Protein AF-A0A5E4KD41-F1 (afdb_monomer)

Foldseek 3Di:
DPPVVVVVVVVVVVVVVVLLVVLLPPLPVDDDDPLLVVLLVQLVCCLPPVDDDDDPVHDDCVLSVVLSVLCVPPNSGSSSSCVVVSVD

Sequence (88 aa):
MDKKHFSLYLAFILILIVAFLLRLYRLDERVFHHDEAAVGYFTYKLFNNGIYSYDPSFHGPFMYYATAWVFRRLGDTIYAARLIPALL

Radius of gyration: 17.68 Å; Cα contacts (8 Å, |Δi|>4): 60; chains: 1; bounding box: 32×28×52 Å

Structure (mmCIF, N/CA/C/O backbone):
data_AF-A0A5E4KD41-F1
#
_entry.id   AF-A0A5E4KD41-F1
#
loop_
_atom_site.group_PDB
_atom_site.id
_atom_site.type_symbol
_atom_site.label_atom_id
_atom_site.label_alt_id
_atom_site.label_comp_id
_atom_site.label_asym_id
_atom_site.label_entity_id
_atom_site.label_seq_id
_atom_site.pdbx_PDB_ins_code
_atom_site.Cartn_x
_atom_site.Cartn_y
_atom_site.Cartn_z
_atom_site.occupancy
_atom_site.B_iso_or_equiv
_atom_site.auth_seq_id
_atom_site.auth_comp_id
_atom_site.auth_asym_id
_atom_site.auth_atom_id
_atom_site.pdbx_PDB_model_num
ATOM 1 N N . MET A 1 1 ? -8.591 -9.773 37.537 1.00 62.59 1 MET A N 1
ATOM 2 C CA . MET A 1 1 ? -9.017 -8.646 36.679 1.00 62.59 1 MET A CA 1
ATOM 3 C C . MET A 1 1 ? -10.519 -8.485 36.846 1.00 62.59 1 MET A C 1
ATOM 5 O O . MET A 1 1 ? -11.209 -9.495 36.779 1.00 62.59 1 MET A O 1
ATOM 9 N N . ASP A 1 2 ? -11.017 -7.286 37.160 1.00 82.56 2 ASP A N 1
ATOM 10 C CA . ASP A 1 2 ? -12.464 -7.062 37.316 1.00 82.56 2 ASP A CA 1
ATOM 11 C C . ASP A 1 2 ? -13.191 -7.432 36.007 1.00 82.56 2 ASP A C 1
ATOM 13 O O . ASP A 1 2 ? -12.700 -7.133 34.913 1.00 82.56 2 ASP A O 1
ATOM 17 N N . LYS A 1 3 ? -14.351 -8.093 36.103 1.00 81.06 3 LYS A N 1
ATOM 18 C CA . LYS A 1 3 ? -15.136 -8.560 34.946 1.00 81.06 3 LYS A CA 1
ATOM 19 C C . LYS A 1 3 ? -15.492 -7.405 34.006 1.00 81.06 3 L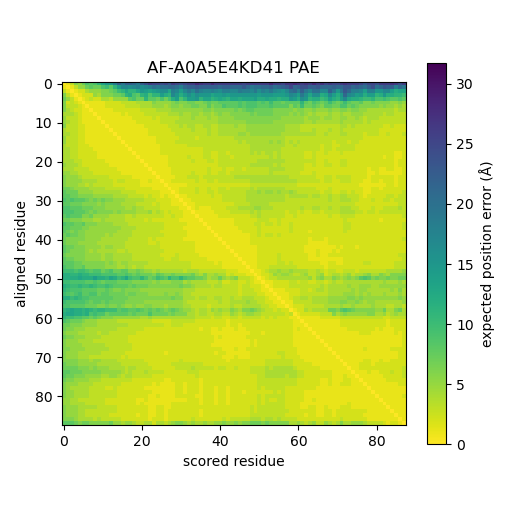YS A C 1
ATOM 21 O O . LYS A 1 3 ? -15.530 -7.595 32.791 1.00 81.06 3 LYS A O 1
ATOM 26 N N . LYS A 1 4 ? -15.696 -6.201 34.555 1.00 80.00 4 LYS A N 1
ATOM 27 C CA . LYS A 1 4 ? -15.938 -4.979 33.774 1.00 80.00 4 LYS A CA 1
ATOM 28 C C . LYS A 1 4 ? -14.736 -4.600 32.906 1.00 80.00 4 LYS A C 1
ATOM 30 O O . LYS A 1 4 ? -14.913 -4.343 31.719 1.00 80.00 4 LYS A O 1
ATOM 35 N N . HIS A 1 5 ? -13.522 -4.633 33.455 1.00 88.25 5 HIS A N 1
ATOM 36 C CA . HIS A 1 5 ? -12.307 -4.346 32.688 1.00 88.25 5 HIS A CA 1
ATOM 37 C C . HIS A 1 5 ? -12.041 -5.409 31.620 1.00 88.25 5 HIS A C 1
ATOM 39 O O . HIS A 1 5 ? -11.705 -5.060 30.495 1.00 88.25 5 HIS A O 1
ATOM 45 N N . PHE A 1 6 ? -12.272 -6.691 31.926 1.00 93.44 6 PHE A N 1
ATOM 46 C CA . PHE A 1 6 ? -12.149 -7.763 30.932 1.00 93.44 6 PHE A CA 1
ATOM 47 C C . PHE A 1 6 ? -13.090 -7.565 29.735 1.00 93.44 6 PHE A C 1
ATOM 49 O O . PHE A 1 6 ? -12.643 -7.646 28.594 1.00 93.44 6 PHE A O 1
ATOM 56 N N . SER A 1 7 ? -14.365 -7.248 29.986 1.00 93.38 7 SER A N 1
ATOM 57 C CA . SER A 1 7 ? -15.345 -6.976 28.924 1.00 93.38 7 SER A CA 1
ATOM 58 C C . SER A 1 7 ? -14.943 -5.780 28.053 1.00 93.38 7 SER A C 1
ATOM 60 O O . SER A 1 7 ? -14.996 -5.857 26.827 1.00 93.38 7 SER A O 1
ATOM 62 N N . LEU A 1 8 ? -14.464 -4.695 28.672 1.00 96.12 8 LEU A N 1
ATOM 63 C CA . LEU A 1 8 ? -13.995 -3.510 27.948 1.00 96.12 8 LEU A CA 1
ATOM 64 C C . LEU A 1 8 ? -12.772 -3.808 27.072 1.00 96.12 8 LEU A C 1
ATOM 66 O O . LEU A 1 8 ? -12.747 -3.405 25.910 1.00 96.12 8 LEU A O 1
ATOM 70 N N . TYR A 1 9 ? -11.781 -4.542 27.588 1.00 96.50 9 TYR A N 1
ATOM 71 C CA . TYR A 1 9 ? -10.619 -4.939 26.790 1.00 96.50 9 TYR A CA 1
ATOM 72 C C . TYR A 1 9 ? -11.010 -5.850 25.629 1.00 96.50 9 TYR A C 1
ATOM 74 O O . TYR A 1 9 ? -10.527 -5.652 24.517 1.00 96.50 9 TYR A O 1
ATOM 82 N N . LEU A 1 10 ? -11.917 -6.803 25.859 1.00 96.81 10 LEU A N 1
ATOM 83 C CA . LEU A 1 10 ? -12.421 -7.672 24.801 1.00 96.81 10 LEU A CA 1
ATOM 84 C C . LEU A 1 10 ? -13.120 -6.865 23.701 1.00 96.81 10 LEU A C 1
ATOM 86 O O . LEU A 1 10 ? -12.835 -7.069 22.524 1.00 96.81 10 LEU A O 1
ATOM 90 N N . ALA A 1 11 ? -13.984 -5.918 24.073 1.00 97.19 11 ALA A N 1
ATOM 91 C CA . ALA A 1 11 ? -14.648 -5.039 23.117 1.00 97.19 11 ALA A CA 1
ATOM 92 C C . ALA A 1 11 ? -13.636 -4.218 22.301 1.00 97.19 11 ALA A C 1
ATOM 94 O O . ALA A 1 11 ? -13.755 -4.134 21.081 1.00 97.19 11 ALA A O 1
ATOM 95 N N . PHE A 1 12 ? -12.604 -3.666 22.946 1.00 97.88 12 PHE A N 1
ATOM 96 C CA . PHE A 1 12 ? -11.572 -2.888 22.260 1.00 97.88 12 PHE A CA 1
ATOM 97 C C . PHE A 1 12 ? -10.749 -3.737 21.283 1.00 97.88 12 PHE A C 1
ATOM 99 O O . PHE A 1 12 ? -10.526 -3.330 20.146 1.00 97.88 12 PHE A O 1
ATOM 106 N N . ILE A 1 13 ? -10.357 -4.948 21.690 1.00 98.00 13 ILE A N 1
ATOM 107 C CA . ILE A 1 13 ? -9.651 -5.900 20.823 1.00 98.00 13 ILE A CA 1
ATOM 108 C C . ILE A 1 13 ? -10.513 -6.266 19.612 1.00 98.00 13 ILE A C 1
ATOM 110 O O . ILE A 1 13 ? -10.016 -6.261 18.488 1.00 98.00 13 ILE A O 1
ATOM 114 N N . LEU A 1 14 ? -11.807 -6.532 19.814 1.00 98.31 14 LEU A N 1
ATOM 115 C CA . LEU A 1 14 ? -12.729 -6.828 18.717 1.00 98.31 14 LEU A CA 1
ATOM 116 C C . LEU A 1 14 ? -12.836 -5.657 17.736 1.00 98.31 14 LEU A C 1
ATOM 118 O O . LEU A 1 14 ? -12.765 -5.874 16.530 1.00 98.31 14 LEU A O 1
ATOM 122 N N . ILE A 1 15 ? -12.942 -4.423 18.236 1.00 98.38 15 ILE A N 1
ATOM 123 C CA . ILE A 1 15 ? -12.969 -3.223 17.390 1.00 98.38 15 ILE A CA 1
ATOM 124 C C . ILE A 1 15 ? -11.681 -3.105 16.571 1.00 98.38 15 ILE A C 1
ATOM 126 O O . ILE A 1 15 ? -11.756 -2.870 15.367 1.00 98.38 15 ILE A O 1
ATOM 130 N N . LEU A 1 16 ? -10.511 -3.306 17.186 1.00 98.12 16 LEU A N 1
ATOM 131 C CA . LEU A 1 16 ? -9.229 -3.256 16.479 1.00 98.12 16 LEU A CA 1
ATOM 132 C C . LEU A 1 16 ? -9.128 -4.326 15.389 1.00 98.12 16 LEU A C 1
ATOM 134 O O . LEU A 1 16 ? -8.695 -4.020 14.281 1.00 98.12 16 LEU A O 1
ATOM 138 N N . ILE A 1 17 ? -9.561 -5.556 15.676 1.00 98.31 17 ILE A N 1
ATOM 139 C CA . ILE A 1 17 ? -9.571 -6.646 14.694 1.00 98.31 17 ILE A CA 1
ATOM 140 C C . ILE A 1 17 ? -10.491 -6.293 13.525 1.00 98.31 17 ILE A C 1
ATOM 142 O O . ILE A 1 17 ? -10.081 -6.399 12.373 1.00 98.31 17 ILE A O 1
ATOM 146 N N . VAL A 1 18 ? -11.715 -5.835 13.799 1.00 98.56 18 VAL A N 1
ATOM 147 C CA . VAL A 1 18 ? -12.668 -5.456 12.748 1.00 98.56 18 VAL A CA 1
ATOM 148 C C . VAL A 1 18 ? -12.128 -4.292 11.916 1.00 98.56 18 VAL A C 1
ATOM 150 O O . VAL A 1 18 ? -12.159 -4.360 10.691 1.00 98.56 18 VAL A O 1
ATOM 153 N N . ALA A 1 19 ? -11.573 -3.256 12.549 1.00 98.00 19 ALA A N 1
ATOM 154 C CA . ALA A 1 19 ? -10.978 -2.118 11.851 1.00 98.00 19 ALA A CA 1
ATOM 155 C C . ALA A 1 19 ? -9.794 -2.538 10.962 1.00 98.00 19 ALA A C 1
ATOM 157 O O . ALA A 1 19 ? -9.684 -2.081 9.824 1.00 98.00 19 ALA A O 1
ATOM 158 N N . PHE A 1 20 ? -8.940 -3.440 11.451 1.00 98.00 20 PHE A N 1
ATOM 159 C CA . PHE A 1 20 ? -7.826 -3.989 10.683 1.00 98.00 20 PHE A CA 1
ATOM 160 C C . PHE A 1 20 ? -8.306 -4.807 9.476 1.00 98.00 20 PHE A C 1
ATOM 162 O O . PHE A 1 20 ? -7.815 -4.616 8.367 1.00 98.00 20 PHE A O 1
ATOM 169 N N . LEU A 1 21 ? -9.311 -5.670 9.657 1.00 98.25 21 LEU A N 1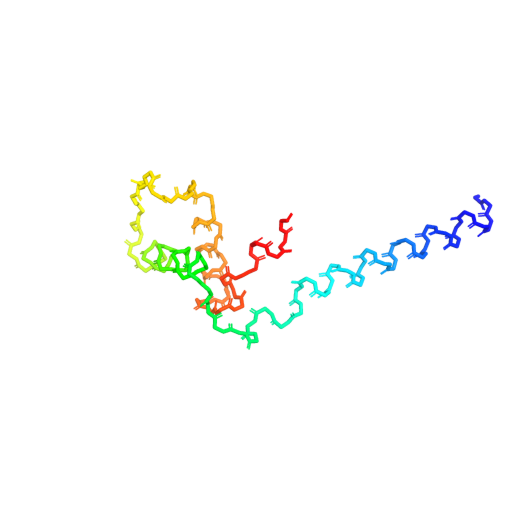
ATOM 170 C CA . LEU A 1 21 ? -9.892 -6.446 8.558 1.00 98.25 21 LEU A CA 1
ATOM 171 C C . LEU A 1 21 ? -10.549 -5.547 7.506 1.00 98.25 21 LEU A C 1
ATOM 173 O O . LEU A 1 21 ? -10.385 -5.789 6.314 1.00 98.25 21 LEU A O 1
ATOM 177 N N . LEU A 1 22 ? -11.243 -4.485 7.927 1.00 98.00 22 LEU A N 1
ATOM 178 C CA . LEU A 1 22 ? -11.847 -3.516 7.011 1.00 98.00 22 LEU A CA 1
ATOM 179 C C . LEU A 1 22 ? -10.801 -2.760 6.186 1.00 98.00 22 LEU A C 1
ATOM 181 O O . LEU A 1 22 ? -11.053 -2.488 5.017 1.00 98.00 22 LEU A O 1
ATOM 185 N N . ARG A 1 23 ? -9.617 -2.471 6.744 1.00 97.19 23 ARG A N 1
ATOM 186 C CA . ARG A 1 23 ? -8.506 -1.867 5.986 1.00 97.19 23 ARG A CA 1
ATOM 187 C C . ARG A 1 23 ? -7.982 -2.762 4.866 1.00 97.19 23 ARG A C 1
ATOM 189 O O . ARG A 1 23 ? -7.459 -2.243 3.892 1.00 97.19 23 ARG A O 1
ATOM 196 N N . LEU A 1 24 ? -8.110 -4.079 4.999 1.00 97.88 24 LEU A N 1
ATOM 197 C CA . LEU A 1 24 ? -7.661 -5.053 3.997 1.00 97.88 24 LEU A CA 1
ATOM 198 C C . LEU A 1 24 ? -8.790 -5.498 3.058 1.00 97.88 24 LEU A C 1
ATOM 200 O O . LEU A 1 24 ? -8.552 -6.174 2.059 1.00 97.88 24 LEU A O 1
ATOM 204 N N . TYR A 1 25 ? -10.031 -5.137 3.370 1.00 97.94 25 TYR A N 1
ATOM 205 C CA . TYR A 1 25 ? -11.191 -5.5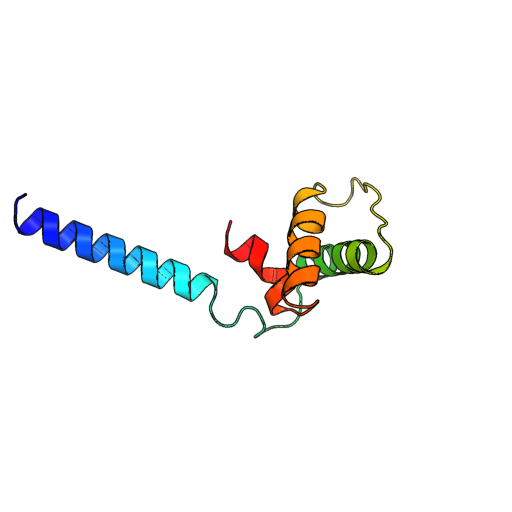83 2.622 1.00 97.94 25 TYR A CA 1
ATOM 206 C C . TYR A 1 25 ? -11.280 -4.880 1.262 1.00 97.94 25 TYR A C 1
ATOM 208 O O . TYR A 1 25 ? -11.378 -3.658 1.191 1.00 97.94 25 TYR A O 1
ATOM 216 N N . ARG A 1 26 ? -11.285 -5.676 0.182 1.00 97.62 26 ARG A N 1
ATOM 217 C CA . ARG A 1 26 ? -11.532 -5.242 -1.210 1.00 97.62 26 ARG A CA 1
ATOM 218 C C . ARG A 1 26 ? -10.687 -4.044 -1.654 1.00 97.62 26 ARG A C 1
ATOM 220 O O . ARG A 1 26 ? -11.180 -3.111 -2.287 1.00 97.62 26 ARG A O 1
ATOM 227 N N . LEU A 1 27 ? -9.385 -4.104 -1.373 1.00 97.81 27 LEU A N 1
ATOM 228 C CA . LEU A 1 27 ? -8.420 -3.095 -1.818 1.00 97.81 27 LEU A CA 1
ATOM 229 C C . LEU A 1 27 ? -8.379 -2.916 -3.341 1.00 97.81 27 LEU A C 1
ATOM 231 O O . LEU A 1 27 ? -7.857 -1.924 -3.817 1.00 97.81 27 LEU A O 1
ATOM 235 N N . ASP A 1 28 ? -8.916 -3.841 -4.120 1.00 97.25 28 ASP A N 1
ATOM 236 C CA . ASP A 1 28 ? -8.982 -3.839 -5.579 1.00 97.25 28 ASP A CA 1
ATOM 237 C C . ASP A 1 28 ? -10.328 -3.367 -6.153 1.00 97.25 28 ASP A C 1
ATOM 239 O O . ASP A 1 28 ? -10.506 -3.377 -7.367 1.00 97.25 28 ASP A O 1
ATOM 243 N N . GLU A 1 29 ? -11.271 -2.910 -5.320 1.00 97.56 29 GLU A N 1
ATOM 244 C CA . GLU A 1 29 ? -12.615 -2.526 -5.781 1.00 97.56 29 GLU A CA 1
ATOM 245 C C . GLU A 1 29 ? -12.619 -1.331 -6.749 1.00 97.56 29 GLU A C 1
ATOM 247 O O . GLU A 1 29 ? -13.533 -1.186 -7.561 1.00 97.56 29 GLU A O 1
ATOM 252 N N . ARG A 1 30 ? -11.609 -0.459 -6.671 1.00 95.62 30 ARG A N 1
ATOM 253 C CA . ARG A 1 30 ? -11.512 0.766 -7.479 1.00 95.62 30 ARG A CA 1
ATOM 254 C C . ARG A 1 30 ? -10.223 0.798 -8.283 1.00 95.62 30 ARG A C 1
ATOM 256 O O . ARG A 1 30 ? -9.196 0.288 -7.843 1.00 95.62 30 ARG A O 1
ATOM 263 N N . VAL A 1 31 ? -10.251 1.485 -9.420 1.00 95.62 31 VAL A N 1
ATOM 264 C CA . VAL A 1 31 ? -9.037 1.829 -10.177 1.00 95.62 31 VAL A CA 1
ATOM 265 C C . VAL A 1 31 ? -8.116 2.747 -9.365 1.00 95.62 31 VAL A C 1
ATOM 267 O O . VAL A 1 31 ? -8.536 3.302 -8.346 1.00 95.62 31 VAL A O 1
ATOM 270 N N . PHE A 1 32 ? -6.863 2.899 -9.794 1.00 96.62 32 PHE A N 1
ATOM 271 C CA . PHE A 1 32 ? -5.919 3.796 -9.129 1.00 96.62 32 PHE A CA 1
ATOM 272 C C . PHE A 1 32 ? -6.336 5.263 -9.226 1.00 96.62 32 PHE A C 1
ATOM 274 O O . PHE A 1 32 ? -6.728 5.754 -10.287 1.00 96.62 32 PHE A O 1
ATOM 281 N N . HIS A 1 33 ? -6.173 5.975 -8.116 1.00 94.88 33 HIS A N 1
ATOM 282 C CA . HIS A 1 33 ? -6.058 7.426 -8.113 1.00 94.88 33 HIS A CA 1
ATOM 283 C C . HIS A 1 33 ? -4.653 7.873 -8.528 1.00 94.88 33 HIS A C 1
ATOM 285 O O . HIS A 1 33 ? -3.740 7.062 -8.652 1.00 94.88 33 HIS A O 1
ATOM 291 N N . HIS A 1 34 ? -4.484 9.174 -8.762 1.00 94.00 34 HIS A N 1
ATOM 292 C CA . HIS A 1 34 ? -3.260 9.738 -9.335 1.00 94.00 34 HIS A CA 1
ATOM 293 C C . HIS A 1 34 ? -1.985 9.319 -8.578 1.00 94.00 34 HIS A C 1
ATOM 295 O O . HIS A 1 34 ? -1.045 8.807 -9.186 1.00 94.00 34 HIS A O 1
ATOM 301 N N . ASP A 1 35 ? -1.978 9.447 -7.251 1.00 93.31 35 ASP A N 1
ATOM 302 C CA . ASP A 1 35 ? -0.795 9.123 -6.444 1.00 93.31 35 ASP A CA 1
ATOM 303 C C . ASP A 1 35 ? -0.548 7.612 -6.356 1.00 93.31 35 ASP A C 1
ATOM 305 O O . ASP A 1 35 ? 0.594 7.154 -6.382 1.00 93.31 35 ASP A O 1
ATOM 309 N N . GLU A 1 36 ? -1.615 6.811 -6.343 1.00 96.00 36 GLU A N 1
ATOM 310 C CA . GLU A 1 36 ? -1.507 5.351 -6.406 1.00 96.00 36 GLU A CA 1
ATOM 311 C C . GLU A 1 36 ? -0.956 4.892 -7.757 1.00 96.00 36 GLU A C 1
ATOM 313 O O . GLU A 1 36 ? -0.155 3.963 -7.810 1.00 96.00 36 GLU A O 1
ATOM 318 N N . ALA A 1 37 ? -1.340 5.562 -8.846 1.00 94.69 37 ALA A N 1
ATOM 319 C CA . ALA A 1 37 ? -0.830 5.284 -10.180 1.00 94.69 37 ALA A CA 1
ATOM 320 C C . ALA A 1 37 ? 0.658 5.637 -10.289 1.00 94.69 37 ALA A C 1
ATOM 322 O O . ALA A 1 37 ? 1.418 4.857 -10.862 1.00 94.69 37 ALA A O 1
ATOM 323 N N . ALA A 1 38 ? 1.096 6.753 -9.695 1.00 93.75 38 ALA A N 1
ATOM 324 C CA . ALA A 1 38 ? 2.513 7.097 -9.618 1.00 93.75 38 ALA A CA 1
ATOM 325 C C . ALA A 1 38 ? 3.301 6.010 -8.871 1.00 93.75 38 ALA A C 1
ATOM 327 O O . ALA A 1 38 ? 4.265 5.457 -9.409 1.00 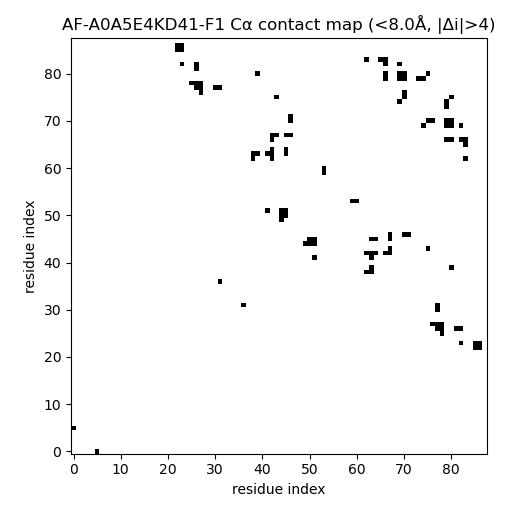93.75 38 ALA A O 1
ATOM 328 N N . VAL A 1 39 ? 2.847 5.628 -7.671 1.00 94.25 39 VAL A N 1
ATOM 329 C CA . VAL A 1 39 ? 3.500 4.574 -6.881 1.00 94.25 39 VAL A CA 1
ATOM 330 C C . VAL A 1 39 ? 3.492 3.236 -7.608 1.00 94.25 39 VAL A C 1
ATOM 332 O O . VAL A 1 39 ? 4.533 2.582 -7.691 1.00 94.25 39 VAL A O 1
ATOM 335 N N . GLY A 1 40 ? 2.360 2.848 -8.189 1.00 94.56 40 GLY A N 1
ATOM 336 C CA . GLY A 1 40 ? 2.214 1.622 -8.964 1.00 94.56 40 GLY A CA 1
ATOM 337 C C . GLY A 1 40 ? 3.150 1.582 -10.171 1.00 94.56 40 GLY A C 1
ATOM 338 O O . GLY A 1 40 ? 3.831 0.582 -10.375 1.00 94.56 40 GLY A O 1
ATOM 339 N N . TYR A 1 41 ? 3.264 2.678 -10.924 1.00 93.62 41 TYR A N 1
ATOM 340 C CA . TYR A 1 41 ? 4.114 2.761 -12.113 1.00 93.62 41 TYR A CA 1
ATOM 341 C C . TYR A 1 41 ? 5.606 2.623 -11.790 1.00 93.62 41 TYR A C 1
ATOM 343 O O . TYR A 1 41 ? 6.305 1.815 -12.410 1.00 93.62 41 TYR A O 1
ATOM 351 N N . PHE A 1 42 ? 6.109 3.377 -10.808 1.00 94.50 42 PHE A N 1
ATOM 352 C CA . PHE A 1 42 ? 7.517 3.283 -10.411 1.00 94.50 42 PHE A CA 1
ATOM 353 C C . PHE A 1 42 ? 7.837 1.929 -9.780 1.00 94.50 42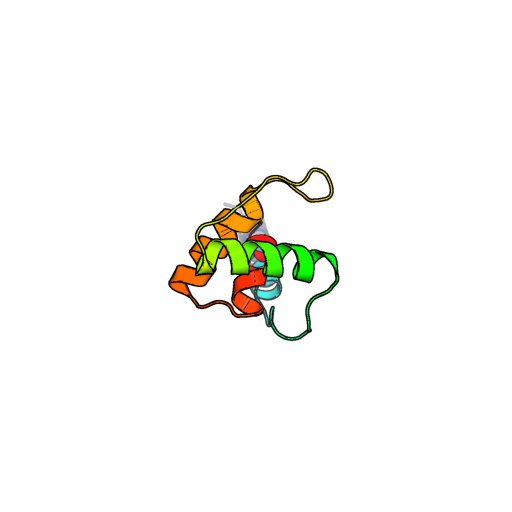 PHE A C 1
ATOM 355 O O . PHE A 1 42 ? 8.884 1.350 -10.073 1.00 94.50 42 PHE A O 1
ATOM 362 N N . THR A 1 43 ? 6.911 1.379 -8.992 1.00 96.19 43 THR A N 1
ATOM 363 C CA . THR A 1 43 ? 7.033 0.021 -8.449 1.00 96.19 43 THR A CA 1
ATOM 364 C C . THR A 1 43 ? 7.077 -1.018 -9.564 1.00 96.19 43 THR A C 1
ATOM 366 O O . THR A 1 43 ? 7.935 -1.892 -9.533 1.00 96.19 43 THR A O 1
ATOM 369 N N . TYR A 1 44 ? 6.209 -0.918 -10.573 1.00 95.38 44 TYR A N 1
ATOM 370 C CA . TYR A 1 44 ? 6.178 -1.836 -11.712 1.00 95.38 44 TYR A CA 1
ATOM 371 C C . TYR A 1 44 ? 7.4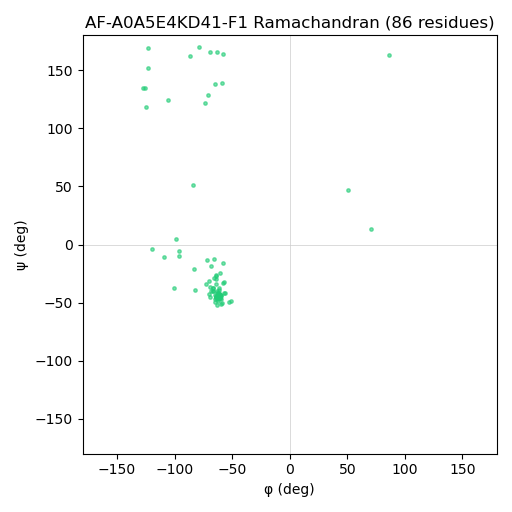81 -1.784 -12.522 1.00 95.38 44 TYR A C 1
ATOM 373 O O . TYR A 1 44 ? 8.025 -2.826 -12.889 1.00 95.38 44 TYR A O 1
ATOM 381 N N . LYS A 1 45 ? 8.038 -0.587 -12.755 1.00 94.88 45 LYS A N 1
ATOM 382 C CA . LYS A 1 45 ? 9.360 -0.430 -13.384 1.00 94.88 45 LYS A CA 1
ATOM 383 C C . LYS A 1 45 ? 10.475 -1.062 -12.555 1.00 94.88 45 LYS A C 1
ATOM 385 O O . LYS A 1 45 ? 11.298 -1.790 -13.108 1.00 94.88 45 LYS A O 1
ATOM 390 N N . LEU A 1 46 ? 10.489 -0.813 -11.247 1.00 96.38 46 LEU A N 1
ATOM 391 C CA . LEU A 1 46 ? 11.453 -1.414 -10.328 1.00 96.38 46 LEU A CA 1
ATOM 392 C C . LEU A 1 46 ? 11.320 -2.942 -10.300 1.00 96.38 46 LEU A C 1
ATOM 394 O O . LEU A 1 46 ? 12.323 -3.647 -10.318 1.00 96.38 46 LEU A O 1
ATOM 398 N N . PHE A 1 47 ? 10.092 -3.454 -10.283 1.00 96.62 47 PHE A N 1
ATOM 399 C CA . PHE A 1 47 ? 9.788 -4.880 -10.249 1.00 96.62 47 PHE A CA 1
ATOM 400 C C . PHE A 1 47 ? 10.257 -5.607 -11.516 1.00 96.62 47 PHE A C 1
ATOM 402 O O . PHE A 1 47 ? 10.928 -6.628 -11.399 1.00 96.62 47 PHE A O 1
ATOM 409 N N . ASN A 1 48 ? 9.966 -5.065 -12.704 1.00 96.81 48 ASN A N 1
ATOM 410 C CA . ASN A 1 48 ? 10.303 -5.714 -13.976 1.00 96.81 48 ASN A CA 1
ATOM 411 C C . ASN A 1 48 ? 11.754 -5.489 -14.415 1.00 96.81 48 ASN A C 1
ATOM 413 O O . ASN A 1 48 ? 12.387 -6.399 -14.941 1.00 96.81 48 ASN A O 1
ATOM 417 N N . ASN A 1 49 ? 12.286 -4.282 -14.203 1.00 95.62 49 ASN A N 1
ATOM 418 C CA . ASN A 1 49 ? 13.574 -3.883 -14.773 1.00 95.62 49 ASN A CA 1
ATOM 419 C C . ASN A 1 49 ? 14.682 -3.760 -13.720 1.00 95.62 49 ASN A C 1
ATOM 421 O O . ASN A 1 49 ? 15.841 -3.584 -14.080 1.00 95.62 49 ASN A O 1
ATOM 425 N N . GLY A 1 50 ? 14.350 -3.796 -12.424 1.00 93.38 50 GLY A N 1
ATOM 426 C CA . GLY A 1 50 ? 15.315 -3.576 -11.342 1.00 93.38 50 GLY A CA 1
ATOM 427 C C . GLY A 1 50 ? 15.798 -2.127 -11.218 1.00 93.38 50 GLY A C 1
ATOM 428 O O . GLY A 1 50 ? 16.782 -1.874 -10.529 1.00 93.38 50 GLY A O 1
ATOM 429 N N . ILE A 1 51 ? 15.134 -1.175 -11.882 1.00 88.62 51 ILE A N 1
ATOM 430 C CA . ILE A 1 51 ? 15.575 0.222 -11.966 1.00 88.62 51 ILE A CA 1
ATOM 431 C C . ILE A 1 51 ? 14.701 1.106 -11.075 1.00 88.62 51 ILE A C 1
ATOM 433 O O . ILE A 1 51 ? 13.488 1.183 -11.262 1.00 88.62 51 ILE A O 1
ATOM 437 N N . TYR A 1 52 ? 15.344 1.838 -10.165 1.00 90.31 52 TYR A N 1
ATOM 438 C CA . TYR A 1 52 ? 14.764 2.962 -9.436 1.00 90.31 52 TYR A CA 1
ATOM 439 C C . TYR A 1 52 ? 15.678 4.180 -9.577 1.00 90.31 52 TYR A C 1
ATOM 441 O O . TYR A 1 52 ? 16.891 4.072 -9.409 1.00 90.31 52 TYR A O 1
ATOM 449 N N . SER A 1 53 ? 15.087 5.338 -9.860 1.00 90.12 53 SER A N 1
ATOM 450 C CA . SER A 1 53 ? 15.774 6.625 -9.838 1.00 90.12 53 SER A CA 1
ATOM 451 C C . SER A 1 53 ? 15.000 7.562 -8.927 1.00 90.12 53 SER A C 1
ATOM 453 O O . SER A 1 53 ? 13.770 7.585 -8.973 1.00 90.12 53 SER A O 1
ATOM 455 N N . TYR A 1 54 ? 15.717 8.282 -8.069 1.00 90.31 54 TYR A N 1
ATOM 456 C CA . TYR A 1 54 ? 15.098 9.256 -7.186 1.00 90.31 54 TYR A CA 1
ATOM 457 C C . TYR A 1 54 ? 14.621 10.455 -7.999 1.00 90.31 54 TYR A C 1
ATOM 459 O O . TYR A 1 54 ? 15.395 11.054 -8.744 1.00 90.31 54 TYR A O 1
ATOM 467 N N . ASP A 1 55 ? 13.361 10.815 -7.796 1.00 89.56 55 ASP A N 1
ATOM 468 C CA . ASP A 1 55 ? 12.746 11.994 -8.378 1.00 89.56 55 ASP A CA 1
ATOM 469 C C . ASP A 1 55 ? 12.155 12.837 -7.234 1.00 89.56 55 ASP A C 1
ATOM 471 O O . ASP A 1 55 ? 11.285 12.345 -6.509 1.00 89.56 55 ASP A O 1
ATOM 475 N N . PRO A 1 56 ? 12.623 14.085 -7.037 1.00 91.25 56 PRO A N 1
ATOM 476 C CA . PRO A 1 56 ? 12.147 14.952 -5.963 1.00 91.25 56 PRO A CA 1
ATOM 477 C C . PRO A 1 56 ? 10.676 15.368 -6.108 1.00 91.25 56 PRO A C 1
ATOM 479 O O . PRO A 1 56 ? 10.111 15.898 -5.155 1.00 91.25 56 PRO A O 1
ATOM 482 N N . SER A 1 57 ? 10.044 15.149 -7.265 1.00 90.69 57 SER A N 1
ATOM 483 C CA . SER A 1 57 ? 8.602 15.344 -7.439 1.00 90.69 57 SER A CA 1
ATOM 484 C C . SER A 1 57 ? 7.758 14.273 -6.740 1.00 90.69 57 SER A C 1
ATOM 486 O O . SER A 1 57 ? 6.557 14.478 -6.572 1.00 90.69 57 SER A O 1
ATOM 488 N N . PHE A 1 58 ? 8.358 13.159 -6.303 1.00 90.44 58 PHE A N 1
ATOM 489 C CA . PHE A 1 58 ? 7.658 12.050 -5.655 1.00 90.44 58 PHE A CA 1
ATOM 490 C C . PHE A 1 58 ? 8.217 11.726 -4.262 1.00 90.44 58 PHE A C 1
ATOM 492 O O . PHE A 1 58 ? 9.262 12.213 -3.833 1.00 90.44 58 PHE A O 1
ATOM 499 N N . HIS A 1 59 ? 7.488 10.886 -3.522 1.00 87.56 59 HIS A N 1
ATOM 500 C CA . HIS A 1 59 ? 7.887 10.451 -2.186 1.00 87.56 59 HIS A CA 1
ATOM 501 C C . HIS A 1 59 ? 9.106 9.519 -2.198 1.00 87.56 59 HIS A C 1
ATOM 503 O O . HIS A 1 59 ? 9.493 8.955 -3.224 1.00 87.56 59 HIS A O 1
ATOM 509 N N . GLY A 1 60 ? 9.693 9.343 -1.009 1.00 89.69 60 GLY A N 1
ATOM 510 C CA . GLY A 1 60 ? 10.872 8.511 -0.799 1.00 89.69 60 GLY A CA 1
ATOM 511 C C . GLY A 1 60 ? 10.700 7.044 -1.231 1.00 89.69 60 GLY A C 1
ATOM 512 O O . GLY A 1 60 ? 9.585 6.543 -1.382 1.00 89.69 60 GLY A O 1
ATOM 513 N N . PRO A 1 61 ? 11.818 6.311 -1.372 1.00 94.12 61 PRO A N 1
ATOM 514 C CA . PRO A 1 61 ? 11.861 5.025 -2.070 1.00 94.12 61 PRO A CA 1
ATOM 515 C C . PRO A 1 61 ? 11.115 3.885 -1.371 1.00 94.12 61 PRO A C 1
ATOM 517 O O . PRO A 1 61 ? 10.831 2.866 -1.998 1.00 94.12 61 PRO A O 1
ATOM 520 N N . PHE A 1 62 ? 10.837 4.023 -0.072 1.00 94.75 62 PHE A N 1
ATOM 521 C CA . PHE A 1 62 ? 10.349 2.938 0.778 1.00 94.75 62 PHE A CA 1
ATOM 522 C C . PHE A 1 62 ? 9.133 2.220 0.182 1.00 94.75 62 PHE A C 1
ATOM 524 O O . PHE A 1 62 ? 9.148 0.994 0.062 1.00 94.75 62 PHE A O 1
ATOM 531 N N . MET A 1 63 ? 8.126 2.980 -0.261 1.00 94.81 63 MET A N 1
ATOM 532 C CA . MET A 1 63 ? 6.896 2.414 -0.819 1.00 94.81 63 MET A CA 1
ATOM 533 C C . MET A 1 63 ? 7.161 1.574 -2.066 1.00 94.81 63 MET A C 1
ATOM 535 O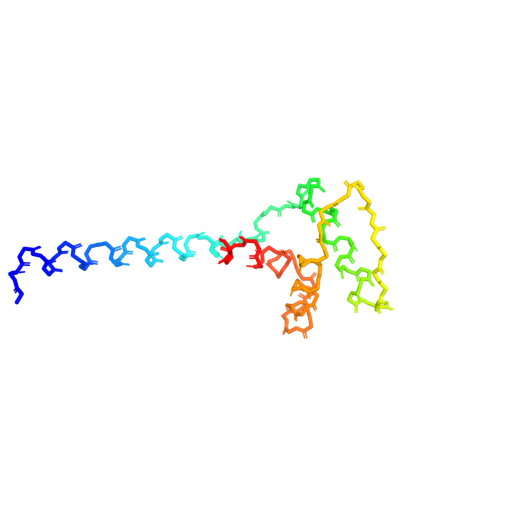 O . MET A 1 63 ? 6.580 0.500 -2.197 1.00 94.81 63 MET A O 1
ATOM 539 N N . TYR A 1 64 ? 8.071 2.000 -2.946 1.00 96.00 64 TYR A N 1
ATOM 540 C CA . TYR A 1 64 ? 8.366 1.264 -4.176 1.00 96.00 64 TYR A CA 1
ATOM 541 C C . TYR A 1 64 ? 9.069 -0.060 -3.884 1.00 96.00 64 TYR A C 1
ATOM 543 O O . TYR A 1 64 ? 8.683 -1.096 -4.416 1.00 96.00 64 TYR A O 1
ATOM 551 N N . TYR A 1 65 ? 10.070 -0.063 -2.999 1.00 96.75 65 TYR A N 1
ATOM 552 C CA . TYR A 1 65 ? 10.797 -1.291 -2.662 1.00 96.75 65 TYR A CA 1
ATOM 553 C C . TYR A 1 65 ? 9.946 -2.271 -1.851 1.00 96.75 65 TYR A C 1
ATOM 555 O O . TYR A 1 65 ? 9.956 -3.469 -2.145 1.00 96.75 65 TYR A O 1
ATOM 563 N N . ALA A 1 66 ? 9.189 -1.777 -0.865 1.00 97.62 66 ALA A N 1
ATOM 564 C CA . ALA A 1 66 ? 8.288 -2.604 -0.070 1.00 97.62 66 ALA A CA 1
ATOM 565 C C . ALA A 1 66 ? 7.201 -3.232 -0.956 1.00 97.62 66 ALA A C 1
ATOM 567 O O . ALA A 1 66 ? 6.992 -4.444 -0.921 1.00 97.62 66 ALA A O 1
ATOM 568 N N . THR A 1 67 ? 6.578 -2.438 -1.829 1.00 97.44 67 THR A N 1
ATOM 569 C CA . THR A 1 67 ? 5.534 -2.928 -2.739 1.00 97.44 67 THR A CA 1
ATOM 570 C C . THR A 1 67 ? 6.108 -3.853 -3.815 1.00 97.44 67 THR A C 1
ATOM 572 O O . THR A 1 67 ? 5.506 -4.879 -4.111 1.00 97.44 67 THR A O 1
ATOM 575 N N . ALA A 1 68 ? 7.316 -3.602 -4.333 1.00 97.56 68 ALA A N 1
ATOM 576 C CA . ALA A 1 68 ? 7.975 -4.511 -5.277 1.00 97.56 68 ALA A CA 1
ATOM 577 C C . ALA A 1 68 ? 8.294 -5.881 -4.649 1.00 97.56 68 ALA A C 1
ATOM 579 O O . ALA A 1 68 ? 8.321 -6.900 -5.342 1.00 97.56 68 ALA A O 1
ATOM 580 N N . TRP A 1 69 ? 8.542 -5.940 -3.336 1.00 97.19 69 TRP A N 1
ATOM 581 C CA . TRP A 1 69 ? 8.639 -7.214 -2.622 1.00 97.19 69 TRP A CA 1
ATOM 582 C C . TRP A 1 69 ? 7.284 -7.927 -2.543 1.00 97.19 69 TRP A C 1
ATOM 584 O O . TRP A 1 69 ? 7.227 -9.135 -2.770 1.00 97.19 69 TRP A O 1
ATOM 594 N N . VAL A 1 70 ? 6.192 -7.192 -2.308 1.00 98.12 70 VAL A N 1
ATOM 595 C CA . VAL A 1 70 ? 4.830 -7.749 -2.352 1.00 98.12 70 VAL A CA 1
ATOM 596 C C . VAL A 1 70 ? 4.500 -8.278 -3.749 1.00 98.12 70 VAL A C 1
ATOM 598 O O . VAL A 1 70 ? 4.049 -9.416 -3.861 1.00 98.12 70 VAL A O 1
ATOM 601 N N . PHE A 1 71 ? 4.805 -7.526 -4.812 1.00 97.81 71 PHE A N 1
ATOM 602 C CA . PHE A 1 71 ? 4.608 -7.962 -6.201 1.00 97.81 71 PHE A CA 1
ATOM 603 C C . PHE A 1 71 ? 5.333 -9.277 -6.492 1.00 97.81 71 PHE A C 1
ATOM 605 O O . PHE A 1 71 ? 4.747 -10.192 -7.063 1.00 97.81 71 PHE A O 1
ATOM 612 N N . ARG A 1 72 ? 6.570 -9.440 -6.002 1.00 97.12 72 ARG A N 1
ATOM 613 C CA . ARG A 1 72 ? 7.320 -10.704 -6.122 1.00 97.12 72 ARG A CA 1
ATOM 614 C C . ARG A 1 72 ? 6.647 -11.903 -5.453 1.00 97.12 72 ARG A C 1
ATOM 616 O O . ARG A 1 72 ? 6.958 -13.031 -5.819 1.00 97.12 72 ARG A O 1
ATOM 623 N N . ARG A 1 73 ? 5.793 -11.692 -4.447 1.00 97.62 73 ARG A N 1
ATOM 624 C CA . ARG A 1 73 ? 5.136 -12.772 -3.693 1.00 97.62 73 ARG A CA 1
ATOM 625 C C . ARG A 1 73 ? 3.702 -13.032 -4.138 1.00 97.62 73 ARG A C 1
ATOM 627 O O . ARG A 1 73 ? 3.288 -14.185 -4.125 1.00 97.62 73 ARG A O 1
ATOM 634 N N . LEU A 1 74 ? 2.960 -11.984 -4.488 1.00 96.81 74 LEU A N 1
ATOM 635 C CA . LEU A 1 74 ? 1.512 -12.033 -4.720 1.00 96.81 74 LEU A CA 1
ATOM 636 C C . LEU A 1 74 ? 1.099 -11.616 -6.144 1.00 96.81 74 LEU A C 1
ATOM 638 O O . LEU A 1 74 ? -0.083 -11.684 -6.469 1.00 96.81 74 LEU A O 1
ATOM 642 N N . GLY A 1 75 ? 2.047 -11.192 -6.984 1.00 96.69 75 GLY A N 1
ATOM 643 C CA . GLY A 1 75 ? 1.786 -10.608 -8.302 1.00 96.69 75 GLY A CA 1
ATOM 644 C C . GLY A 1 75 ? 1.536 -9.096 -8.253 1.00 96.69 75 GLY A C 1
ATOM 645 O O . GLY A 1 75 ? 1.255 -8.519 -7.202 1.00 96.69 75 GLY A O 1
ATOM 646 N N . ASP A 1 76 ? 1.638 -8.443 -9.406 1.00 95.94 76 ASP A N 1
ATOM 647 C CA . ASP A 1 76 ? 1.480 -7.000 -9.626 1.00 95.94 76 ASP A CA 1
ATOM 648 C C . ASP A 1 76 ? 0.008 -6.577 -9.794 1.00 95.94 76 ASP A C 1
ATOM 650 O O . ASP A 1 76 ? -0.3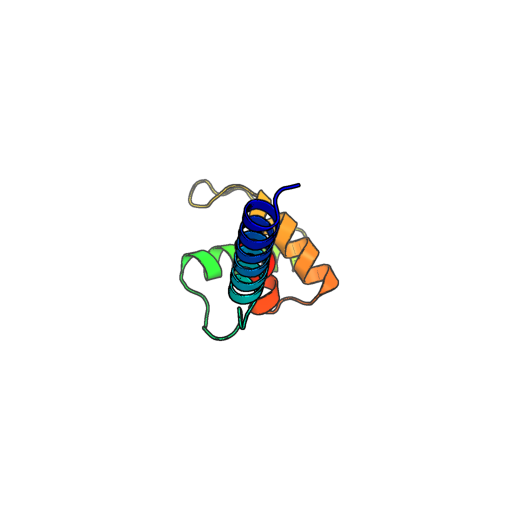80 -5.879 -10.727 1.00 95.94 76 ASP A O 1
ATOM 654 N N . THR A 1 77 ? -0.841 -6.999 -8.856 1.00 96.38 77 THR A N 1
ATOM 655 C CA . THR A 1 77 ? -2.271 -6.653 -8.842 1.00 96.38 77 THR A CA 1
ATOM 656 C C . THR A 1 77 ? -2.546 -5.323 -8.129 1.00 96.38 77 THR A C 1
ATOM 658 O O . THR A 1 77 ? -1.752 -4.861 -7.307 1.00 96.38 77 THR A O 1
ATOM 661 N N . ILE A 1 78 ? -3.723 -4.726 -8.369 1.00 96.88 78 ILE A N 1
ATOM 662 C CA . ILE A 1 78 ? -4.193 -3.534 -7.631 1.00 96.88 78 ILE A CA 1
ATOM 663 C C . ILE A 1 78 ? -4.241 -3.810 -6.121 1.00 96.88 78 ILE A C 1
ATOM 665 O O . ILE A 1 78 ? -3.811 -2.973 -5.327 1.00 96.88 78 ILE A O 1
ATOM 669 N N . TYR A 1 79 ? -4.709 -5.000 -5.723 1.00 97.75 79 TYR A N 1
ATOM 670 C CA . TYR A 1 79 ? -4.731 -5.415 -4.321 1.00 97.75 79 TYR A CA 1
ATOM 671 C C . TYR A 1 79 ? -3.318 -5.403 -3.720 1.00 97.75 79 TYR A C 1
ATOM 673 O O . TYR A 1 79 ? -3.081 -4.795 -2.677 1.00 97.75 79 TYR A O 1
ATOM 681 N N . ALA A 1 80 ? -2.356 -6.030 -4.407 1.00 97.69 80 ALA A N 1
ATOM 682 C CA . ALA A 1 80 ? -0.962 -6.076 -3.973 1.00 97.69 80 ALA A CA 1
ATOM 683 C C . ALA A 1 80 ? -0.332 -4.677 -3.880 1.00 97.69 80 ALA A C 1
ATOM 685 O O . ALA A 1 80 ? 0.422 -4.407 -2.945 1.00 97.69 80 ALA A O 1
ATOM 686 N N . ALA A 1 81 ? -0.679 -3.770 -4.798 1.00 97.12 81 ALA A N 1
ATOM 687 C CA . ALA A 1 81 ? -0.157 -2.403 -4.825 1.00 97.12 81 ALA A CA 1
ATOM 688 C C . ALA A 1 81 ? -0.606 -1.572 -3.614 1.00 97.12 81 ALA A C 1
ATOM 690 O O . ALA A 1 81 ? 0.108 -0.676 -3.168 1.00 97.12 81 ALA A O 1
ATOM 691 N N . ARG A 1 82 ? -1.779 -1.892 -3.059 1.00 97.56 82 ARG A N 1
ATOM 692 C CA . ARG A 1 82 ? -2.370 -1.215 -1.898 1.00 97.56 82 ARG A CA 1
ATOM 693 C C . ARG A 1 82 ? -2.087 -1.909 -0.567 1.00 97.56 82 ARG A C 1
ATOM 695 O O . ARG A 1 82 ? -2.401 -1.347 0.480 1.00 97.56 82 ARG A O 1
ATOM 702 N N . LEU A 1 83 ? -1.450 -3.081 -0.577 1.00 97.88 83 LEU A N 1
ATOM 703 C CA . LEU A 1 83 ? -1.224 -3.865 0.637 1.00 97.88 83 LEU A CA 1
ATOM 704 C C . LEU A 1 83 ? -0.309 -3.149 1.640 1.00 97.88 83 LEU A C 1
ATOM 706 O O . LEU A 1 83 ? -0.625 -3.105 2.824 1.00 97.88 83 LEU A O 1
ATOM 710 N N . ILE A 1 84 ? 0.799 -2.558 1.182 1.00 97.19 84 ILE A N 1
ATOM 711 C CA . ILE A 1 84 ? 1.703 -1.799 2.061 1.00 97.19 84 ILE A CA 1
ATOM 712 C C . ILE A 1 84 ? 1.004 -0.570 2.670 1.00 97.19 84 ILE A C 1
ATOM 714 O O . ILE A 1 84 ? 1.014 -0.467 3.894 1.00 97.19 84 ILE A O 1
ATOM 718 N N . PRO A 1 85 ? 0.349 0.321 1.893 1.00 95.62 85 PRO A N 1
ATOM 719 C CA . PRO A 1 85 ? -0.397 1.431 2.487 1.00 95.62 85 PRO A CA 1
ATOM 720 C C . PRO A 1 85 ? -1.504 0.993 3.457 1.00 95.62 85 PRO A C 1
ATOM 722 O O . PRO A 1 85 ? -1.762 1.693 4.426 1.00 95.62 85 PRO A O 1
ATOM 725 N N . ALA A 1 86 ? -2.161 -0.148 3.223 1.00 97.12 86 ALA A N 1
ATOM 726 C CA . ALA A 1 86 ? -3.220 -0.637 4.107 1.00 97.12 86 ALA A CA 1
ATOM 727 C C . ALA A 1 86 ? -2.695 -1.121 5.474 1.00 97.12 86 ALA A C 1
ATOM 729 O O . ALA A 1 86 ? -3.407 -1.015 6.480 1.00 97.12 86 ALA A O 1
ATOM 730 N N . LEU A 1 87 ? -1.464 -1.646 5.505 1.00 96.25 87 LEU A N 1
ATOM 731 C CA . LEU A 1 87 ? -0.805 -2.179 6.703 1.00 96.25 87 LEU A CA 1
ATOM 732 C C . LEU A 1 87 ? -0.124 -1.110 7.573 1.00 96.25 87 LEU A C 1
ATOM 734 O O . LEU A 1 87 ? 0.129 -1.386 8.746 1.00 96.25 87 LEU A O 1
ATOM 738 N N . LEU A 1 88 ? 0.186 0.063 7.012 1.00 90.12 88 LEU A N 1
ATOM 739 C CA . LEU A 1 88 ? 0.808 1.200 7.708 1.00 90.12 88 LEU A CA 1
ATOM 740 C C . LEU A 1 88 ? -0.241 2.131 8.339 1.00 90.12 88 LEU A C 1
ATOM 742 O O . LEU A 1 88 ? 0.045 2.653 9.435 1.00 90.12 88 LEU A O 1
#

Secondary structure (DSSP, 8-state):
--HHHHHHHHHHHHHHHHHHHHHHTTTTSSPPPHHHHHHHHHHHHHHHH------TTS--THHHHHHHHHHHHH-S-HHHHHHHHHH-

Mean predicted aligned error: 3.78 Å

Solvent-accessible surface area (backbone atoms only — not comparable to full-atom values): 5184 Å² total; per-residue (Å²): 129,60,70,69,59,53,51,53,53,51,52,51,52,50,50,51,51,52,55,55,51,56,52,65,52,68,57,53,78,59,80,76,51,73,70,53,42,53,49,45,50,54,17,50,42,28,59,77,70,71,49,83,79,93,51,91,92,54,79,73,67,63,64,35,58,56,31,28,53,40,26,76,75,75,38,90,43,61,40,38,6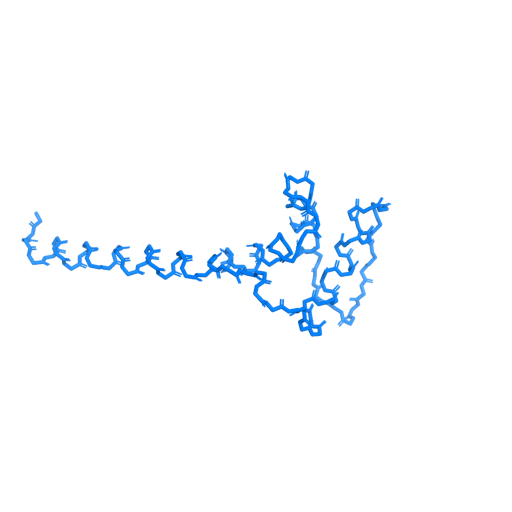4,41,45,59,71,53,74,108

pLDDT: mean 94.66, std 5.08, range [62.59, 98.56]